Protein AF-A0AA43RK35-F1 (afdb_monomer)

pLDDT: mean 80.47, std 10.36, range [44.97, 96.31]

Mean predicted aligned error: 8.66 Å

Secondary structure (DSSP, 8-state):
-HHHHHHHHHHHHHHHHHHHHHHHHHHHHHHHHHHHHHHHHHHHH---HHHHHHHHHHHHHHHHHHHHHHHHHHTT-HHHHHHHHHHHHHHHHHHHHHHHHHHHHHHHTT-

Solvent-accessible surface area (backbone atoms only — not comparable to full-atom values): 5982 Å² total; per-residue (Å²): 119,73,69,59,56,56,51,52,53,54,52,50,51,52,52,52,48,49,51,51,50,52,51,52,52,51,49,54,65,58,46,52,61,52,51,53,51,51,49,54,47,31,74,73,67,71,53,61,72,71,74,53,49,35,56,53,49,29,51,53,39,53,53,50,29,55,52,52,27,50,54,27,44,76,71,72,32,56,68,60,18,52,52,43,46,53,52,31,53,55,53,30,51,63,38,40,44,66,58,54,50,56,51,50,55,53,55,58,76,74,108

Organism: NCBI:txid1944646

Sequence (111 aa):
ASLLRRNEGELALQLALCAAACAAALLIATGEPLAALLRTLADKTGLSGAVFTPLWKVLAIALTVRVGGAFCRDAAQGALASVLETAGAVCALTAAAPLLLAMVELVEGWL

Structure (mmCIF, N/CA/C/O backbone):
data_AF-A0AA43RK35-F1
#
_entry.id   AF-A0AA43RK35-F1
#
loop_
_atom_site.group_PDB
_atom_site.id
_atom_site.type_symbol
_atom_site.label_atom_id
_atom_site.label_alt_id
_atom_site.label_comp_id
_atom_site.label_asym_id
_atom_site.label_entity_id
_atom_site.label_seq_id
_atom_site.pdbx_PDB_ins_code
_atom_site.Cartn_x
_atom_site.Cartn_y
_atom_site.Cartn_z
_atom_site.occupancy
_atom_site.B_iso_or_equiv
_atom_site.auth_seq_id
_atom_site.auth_comp_id
_atom_site.auth_asym_id
_atom_site.auth_atom_id
_atom_site.pdbx_PDB_model_num
ATOM 1 N N . ALA A 1 1 ? -16.745 14.197 37.621 1.00 48.94 1 ALA A N 1
ATOM 2 C CA . ALA A 1 1 ? -16.981 13.323 36.449 1.00 48.94 1 ALA A CA 1
ATOM 3 C C . ALA A 1 1 ? -16.660 13.995 35.102 1.00 48.94 1 ALA A C 1
ATOM 5 O O . ALA A 1 1 ? -16.149 13.319 34.222 1.00 48.94 1 ALA A O 1
ATOM 6 N N . SER A 1 2 ? -16.891 15.303 34.916 1.00 48.56 2 SER A N 1
ATOM 7 C CA . SER A 1 2 ? -16.609 16.010 33.647 1.00 48.56 2 SER A CA 1
ATOM 8 C C . SER A 1 2 ? -15.124 16.310 33.378 1.00 48.56 2 SER A C 1
ATOM 10 O O . SER A 1 2 ? -14.734 16.418 32.221 1.00 48.56 2 SER A O 1
ATOM 12 N N . LEU A 1 3 ? -14.281 16.398 34.416 1.00 44.97 3 LEU A N 1
ATOM 13 C CA . LEU A 1 3 ? -12.833 16.614 34.256 1.00 44.97 3 LEU A CA 1
ATOM 14 C C . LEU A 1 3 ? -12.062 15.342 33.853 1.00 44.97 3 LEU A C 1
ATOM 16 O O . LEU A 1 3 ? -11.047 15.452 33.177 1.00 44.97 3 LEU A O 1
ATOM 20 N N . LEU A 1 4 ? -12.578 14.148 34.177 1.00 49.72 4 LEU A N 1
ATOM 21 C CA . LEU A 1 4 ? -12.015 12.873 33.702 1.00 49.72 4 LEU A CA 1
ATOM 22 C C . LEU A 1 4 ? -12.201 12.719 32.184 1.00 49.72 4 LEU A C 1
ATOM 24 O O . LEU A 1 4 ? -11.242 12.422 31.485 1.00 49.72 4 LEU A O 1
ATOM 28 N N . ARG A 1 5 ? -13.381 13.076 31.653 1.00 51.78 5 ARG A N 1
ATOM 29 C CA . ARG A 1 5 ? -13.657 13.059 30.202 1.00 51.78 5 ARG A CA 1
ATOM 30 C C . ARG A 1 5 ? -12.790 14.020 29.388 1.00 51.78 5 ARG A C 1
ATOM 32 O O . ARG A 1 5 ? -12.495 13.750 28.229 1.00 51.78 5 ARG A O 1
ATOM 39 N N . ARG A 1 6 ? -12.402 15.159 29.972 1.00 53.12 6 ARG A N 1
ATOM 40 C CA . ARG A 1 6 ? -11.548 16.145 29.291 1.00 53.12 6 ARG A CA 1
ATOM 41 C C . ARG A 1 6 ? -10.118 15.617 29.132 1.00 53.12 6 ARG A C 1
ATOM 43 O O . ARG A 1 6 ? -9.531 15.796 28.074 1.00 53.12 6 ARG A O 1
ATOM 50 N N . ASN A 1 7 ? -9.627 14.896 30.142 1.00 56.81 7 ASN A N 1
ATOM 51 C CA . ASN A 1 7 ? -8.326 14.229 30.116 1.00 56.81 7 ASN A CA 1
ATOM 52 C C . ASN A 1 7 ? -8.322 12.990 29.197 1.00 56.81 7 ASN A C 1
ATOM 54 O O . ASN A 1 7 ? -7.349 12.746 28.497 1.00 56.81 7 ASN A O 1
ATOM 58 N N . GLU A 1 8 ? -9.428 12.238 29.141 1.00 61.19 8 GLU A N 1
ATOM 59 C CA . GLU A 1 8 ? -9.592 11.092 28.229 1.00 61.19 8 GLU A CA 1
ATOM 60 C C . GLU A 1 8 ? -9.502 11.500 26.751 1.00 61.19 8 GLU A C 1
ATOM 62 O O . GLU A 1 8 ? -8.876 10.797 25.961 1.00 61.19 8 GLU A O 1
ATOM 67 N N . GLY A 1 9 ? -10.075 12.650 26.376 1.00 67.12 9 GLY A N 1
ATOM 68 C CA . GLY A 1 9 ? -9.998 13.163 25.004 1.00 67.12 9 GLY A CA 1
ATOM 69 C C . GLY A 1 9 ? -8.587 13.598 24.594 1.00 67.12 9 GLY A C 1
ATOM 70 O O . GLY A 1 9 ? -8.166 13.344 23.467 1.00 67.12 9 GLY A O 1
ATOM 71 N N . GLU A 1 10 ? -7.839 14.213 25.510 1.00 75.00 10 GLU A N 1
ATOM 72 C CA . GLU A 1 10 ? -6.468 14.671 25.254 1.00 75.00 10 GLU A CA 1
ATOM 73 C C . GLU A 1 10 ? -5.483 13.495 25.170 1.00 75.00 10 GLU A C 1
ATOM 75 O O . GLU A 1 10 ? -4.669 13.434 24.246 1.00 75.00 10 GLU A O 1
ATOM 80 N N . LEU A 1 11 ? -5.643 12.490 26.040 1.00 74.31 11 LEU A N 1
ATOM 81 C CA . LEU A 1 11 ? -4.886 11.236 25.981 1.00 74.31 11 LEU A CA 1
ATOM 82 C C . LEU A 1 11 ? -5.211 10.423 24.717 1.00 74.31 11 LEU A C 1
ATOM 84 O O . LEU A 1 11 ? -4.301 9.882 24.088 1.00 74.31 11 LEU A O 1
ATOM 88 N N . ALA A 1 12 ? -6.482 10.364 24.304 1.00 77.31 12 ALA A N 1
ATOM 89 C CA . ALA A 1 12 ? -6.886 9.694 23.066 1.00 77.31 12 ALA A CA 1
ATOM 90 C C . ALA A 1 12 ? -6.273 10.360 21.824 1.00 77.31 12 ALA A C 1
ATOM 92 O O . ALA A 1 12 ? -5.810 9.667 20.916 1.00 77.31 12 ALA A O 1
ATOM 93 N N . LEU A 1 13 ? -6.210 11.696 21.798 1.00 77.50 13 LEU A N 1
ATOM 94 C CA . LEU A 1 13 ? -5.577 12.441 20.709 1.00 77.50 13 LEU A CA 1
ATOM 95 C C . LEU A 1 13 ? -4.061 12.201 20.660 1.00 77.50 13 LEU A C 1
ATOM 97 O O . LEU A 1 13 ? -3.509 11.990 19.581 1.00 77.50 13 LEU A O 1
ATOM 101 N N . GLN A 1 14 ? -3.392 12.193 21.815 1.00 77.50 14 GLN A N 1
ATOM 102 C CA . GLN A 1 14 ? -1.957 11.912 21.905 1.00 77.50 14 GLN A CA 1
ATOM 103 C C . GLN A 1 14 ? -1.623 10.482 21.460 1.00 77.50 14 GLN A C 1
ATOM 105 O O . GLN A 1 14 ? -0.669 10.284 20.710 1.00 77.50 14 GLN A O 1
ATOM 110 N N . LEU A 1 15 ? -2.432 9.494 21.852 1.00 77.31 15 LEU A N 1
ATOM 111 C CA . LEU A 1 15 ? -2.287 8.105 21.404 1.00 77.31 15 LEU A CA 1
ATOM 112 C C . LEU A 1 15 ? -2.503 7.964 19.894 1.00 77.31 15 LEU A C 1
ATOM 114 O O . LEU A 1 15 ? -1.702 7.310 19.229 1.00 77.31 15 LEU A O 1
ATOM 118 N N . ALA A 1 16 ? -3.530 8.614 19.340 1.00 79.00 16 ALA A N 1
ATOM 119 C CA . ALA A 1 16 ? -3.777 8.621 17.900 1.00 79.00 16 ALA A CA 1
ATOM 120 C C . ALA A 1 16 ? -2.617 9.265 17.122 1.00 79.00 16 ALA A C 1
ATOM 122 O O . ALA A 1 16 ? -2.200 8.742 16.088 1.00 79.00 16 ALA A O 1
ATOM 123 N N . LEU A 1 17 ? -2.053 10.363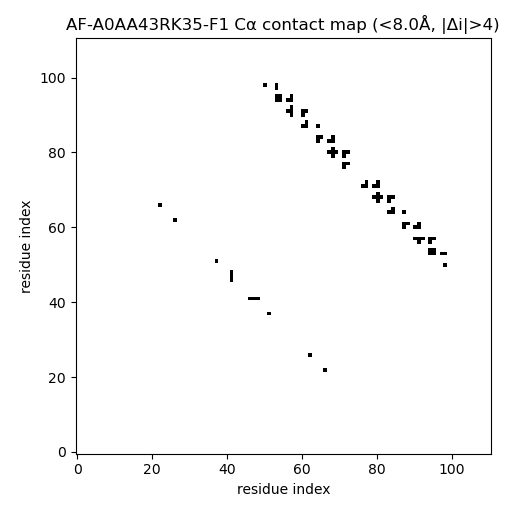 17.636 1.00 79.38 17 LEU A N 1
ATOM 124 C CA . LEU A 1 17 ? -0.906 11.034 17.027 1.00 79.38 17 LEU A CA 1
ATOM 125 C C . LEU A 1 17 ? 0.363 10.174 17.095 1.00 79.38 17 LEU A C 1
ATOM 127 O O . LEU A 1 17 ? 1.070 10.057 16.096 1.00 79.38 17 LEU A O 1
ATOM 131 N N . CYS A 1 18 ? 0.627 9.528 18.234 1.00 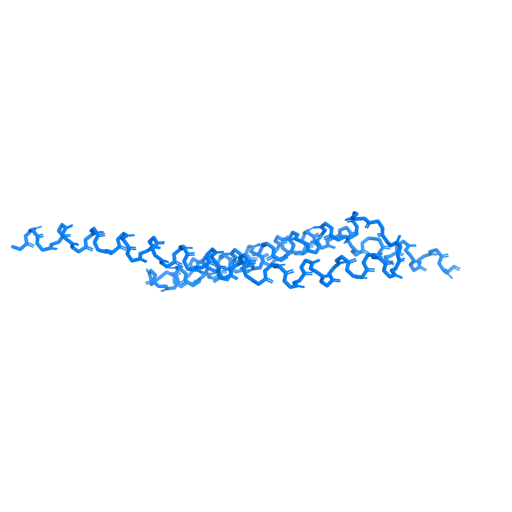79.56 18 CYS A N 1
ATOM 132 C CA . CYS A 1 18 ? 1.726 8.573 18.377 1.00 79.56 18 CYS A CA 1
ATOM 133 C C . CYS A 1 18 ? 1.562 7.382 17.424 1.00 79.56 18 CYS A C 1
ATOM 135 O O . CYS A 1 18 ? 2.516 7.017 16.743 1.00 79.56 18 CYS A O 1
ATOM 137 N N . ALA A 1 19 ? 0.358 6.815 17.312 1.00 78.75 19 ALA A N 1
ATOM 138 C CA . ALA A 1 19 ? 0.076 5.725 16.381 1.00 78.75 19 ALA A CA 1
ATOM 139 C C . ALA A 1 19 ? 0.280 6.157 14.918 1.00 78.75 19 ALA A C 1
ATOM 141 O O . ALA A 1 19 ? 0.927 5.441 14.152 1.00 78.75 19 ALA A O 1
ATOM 142 N N . ALA A 1 20 ? -0.191 7.350 14.540 1.00 79.62 20 ALA A N 1
ATOM 143 C CA . ALA A 1 20 ? 0.023 7.916 13.210 1.00 79.62 20 ALA A CA 1
ATOM 144 C C . ALA A 1 20 ? 1.512 8.176 12.921 1.00 79.62 20 ALA A C 1
ATOM 146 O O . ALA A 1 20 ? 1.989 7.861 11.831 1.00 79.62 20 ALA A O 1
ATOM 147 N N . ALA A 1 21 ? 2.266 8.688 13.898 1.00 79.62 21 ALA A N 1
ATOM 148 C CA . ALA A 1 21 ? 3.705 8.910 13.779 1.00 79.62 21 ALA A CA 1
ATOM 149 C C . ALA A 1 21 ? 4.486 7.590 13.659 1.00 79.62 21 ALA A C 1
ATOM 151 O O . ALA A 1 21 ? 5.355 7.473 12.797 1.00 79.62 21 ALA A O 1
ATOM 152 N N . CYS A 1 22 ? 4.150 6.573 14.460 1.00 78.94 22 CYS A N 1
ATOM 153 C CA . CYS A 1 22 ? 4.735 5.235 14.349 1.00 78.94 22 CYS A CA 1
ATOM 154 C C . CYS A 1 22 ? 4.420 4.595 12.994 1.00 78.94 22 CYS A C 1
ATOM 156 O O . CYS A 1 22 ? 5.308 4.020 12.365 1.00 78.94 22 CYS A O 1
ATOM 158 N N . ALA A 1 23 ? 3.182 4.728 12.515 1.00 78.81 23 ALA A N 1
ATOM 159 C CA . ALA A 1 23 ? 2.793 4.246 11.200 1.00 78.81 23 ALA A CA 1
ATOM 160 C C . ALA A 1 23 ? 3.581 4.957 10.088 1.00 78.81 23 ALA A C 1
ATOM 162 O O . ALA A 1 23 ? 4.145 4.289 9.225 1.00 78.81 23 A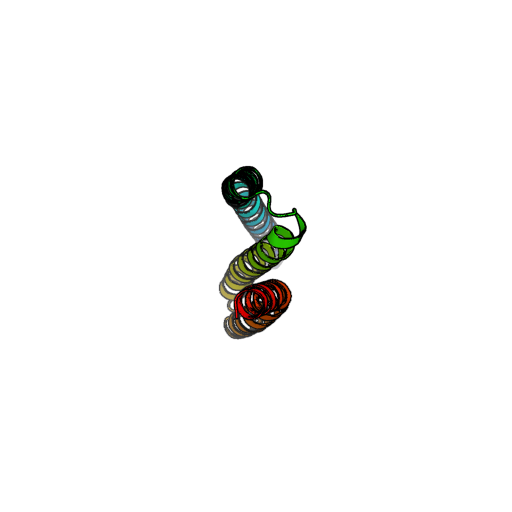LA A O 1
ATOM 163 N N . ALA A 1 24 ? 3.704 6.287 10.144 1.00 77.06 24 ALA A N 1
ATOM 164 C CA . ALA A 1 24 ? 4.508 7.062 9.200 1.00 77.06 24 ALA A CA 1
ATOM 165 C C . ALA A 1 24 ? 5.995 6.662 9.233 1.00 77.06 24 ALA A C 1
ATOM 167 O O . ALA A 1 24 ? 6.601 6.474 8.180 1.00 77.06 24 ALA A O 1
ATOM 168 N N . ALA A 1 25 ? 6.573 6.457 10.419 1.00 77.62 25 ALA A N 1
ATOM 169 C CA . ALA A 1 25 ? 7.953 5.997 10.569 1.00 77.62 25 ALA A CA 1
ATOM 170 C C . ALA A 1 25 ? 8.163 4.598 9.965 1.00 77.62 25 ALA A C 1
ATOM 172 O O . ALA A 1 25 ? 9.149 4.369 9.265 1.00 77.62 25 ALA A O 1
ATOM 173 N N . LEU A 1 26 ? 7.216 3.676 10.170 1.00 75.94 26 LEU A N 1
ATOM 174 C CA . LEU A 1 26 ? 7.268 2.335 9.589 1.00 75.94 26 LEU A CA 1
ATOM 175 C C . LEU A 1 26 ? 7.118 2.370 8.058 1.00 75.94 26 LEU A C 1
ATOM 177 O O . LEU A 1 26 ? 7.779 1.605 7.356 1.00 75.94 26 LEU A O 1
ATOM 181 N N . LEU A 1 27 ? 6.296 3.281 7.528 1.00 74.44 27 LEU A N 1
ATOM 182 C CA . LEU A 1 27 ? 6.186 3.535 6.088 1.00 74.44 27 LEU A CA 1
ATOM 183 C C . LEU A 1 27 ? 7.512 4.007 5.489 1.00 74.44 27 LEU A C 1
ATOM 185 O O . LEU A 1 27 ? 7.937 3.488 4.460 1.00 74.44 27 LEU A O 1
ATOM 189 N N . ILE A 1 28 ? 8.170 4.969 6.136 1.00 75.81 28 ILE A N 1
ATOM 190 C CA . ILE A 1 28 ? 9.461 5.496 5.679 1.00 75.81 28 ILE A CA 1
ATOM 191 C C . ILE A 1 28 ? 10.515 4.379 5.715 1.00 75.81 28 ILE A C 1
ATOM 193 O O . ILE A 1 28 ? 11.177 4.126 4.709 1.00 75.81 28 ILE A O 1
ATOM 197 N N . ALA A 1 29 ? 10.590 3.636 6.824 1.00 76.38 29 ALA A N 1
ATOM 198 C CA . ALA A 1 29 ? 11.548 2.546 6.997 1.00 76.38 29 ALA A CA 1
ATOM 199 C C . ALA A 1 29 ? 11.348 1.391 5.999 1.00 76.38 29 ALA A C 1
ATOM 201 O O . ALA A 1 29 ? 12.315 0.761 5.582 1.00 76.38 29 ALA A O 1
ATOM 202 N N . THR A 1 30 ? 10.105 1.098 5.603 1.00 70.50 30 THR A N 1
ATOM 203 C CA . THR A 1 30 ? 9.799 0.047 4.613 1.00 70.50 30 THR A CA 1
ATOM 204 C C . THR A 1 30 ? 9.910 0.532 3.168 1.00 70.50 30 THR A C 1
ATOM 206 O O . THR A 1 30 ? 10.180 -0.273 2.274 1.00 70.50 30 THR A O 1
ATOM 209 N N . GLY A 1 31 ? 9.756 1.835 2.926 1.00 74.56 31 GLY A N 1
ATOM 210 C CA . GLY A 1 31 ? 9.926 2.442 1.609 1.00 74.56 31 GLY A CA 1
ATOM 211 C C . GLY A 1 31 ? 11.377 2.438 1.134 1.00 74.56 31 GLY A C 1
ATOM 212 O O . GLY A 1 31 ? 11.633 2.212 -0.045 1.00 74.56 31 GLY A O 1
ATOM 213 N N . GLU A 1 32 ? 12.334 2.629 2.038 1.00 79.44 32 GLU A N 1
ATOM 214 C CA . GLU A 1 32 ? 13.766 2.722 1.725 1.00 79.44 32 GLU A CA 1
ATOM 215 C C . GLU A 1 32 ? 14.392 1.447 1.110 1.00 79.44 32 GLU A C 1
ATOM 217 O O . GLU A 1 32 ? 15.025 1.551 0.054 1.00 79.44 32 GLU A O 1
ATOM 222 N N . PRO A 1 33 ? 14.197 0.230 1.662 1.00 79.75 33 PRO A N 1
ATOM 223 C CA . PRO A 1 33 ? 14.724 -0.993 1.053 1.00 79.75 33 PRO A CA 1
ATOM 224 C C . PRO A 1 33 ? 14.081 -1.287 -0.306 1.00 79.75 33 PRO A C 1
ATOM 226 O O . PRO A 1 33 ? 14.762 -1.733 -1.230 1.00 79.75 33 PRO A O 1
ATOM 229 N N . LEU A 1 34 ? 12.790 -0.986 -0.472 1.00 75.94 34 LEU A N 1
ATOM 230 C CA . LEU A 1 34 ? 12.118 -1.133 -1.761 1.00 75.94 34 LEU A CA 1
ATOM 231 C C . LEU A 1 34 ? 12.629 -0.100 -2.776 1.00 75.94 34 LEU A C 1
ATOM 233 O O . LEU A 1 34 ? 12.909 -0.457 -3.917 1.00 75.94 34 LEU A O 1
ATOM 237 N N . ALA A 1 35 ? 12.853 1.149 -2.357 1.00 77.69 35 ALA A N 1
ATOM 238 C CA . ALA A 1 35 ? 13.498 2.175 -3.174 1.00 77.69 35 ALA A CA 1
ATOM 239 C C . ALA A 1 35 ? 14.867 1.716 -3.688 1.00 77.69 35 ALA A C 1
ATOM 241 O O . ALA A 1 35 ? 15.184 1.892 -4.866 1.00 77.69 35 ALA A O 1
ATOM 242 N N . ALA A 1 36 ? 15.674 1.130 -2.802 1.00 83.38 36 ALA A N 1
ATOM 243 C CA . ALA A 1 36 ? 17.000 0.624 -3.126 1.00 83.38 36 ALA A CA 1
ATOM 244 C C . ALA A 1 36 ? 16.940 -0.545 -4.123 1.00 83.38 36 ALA A C 1
ATOM 246 O O . ALA A 1 36 ? 17.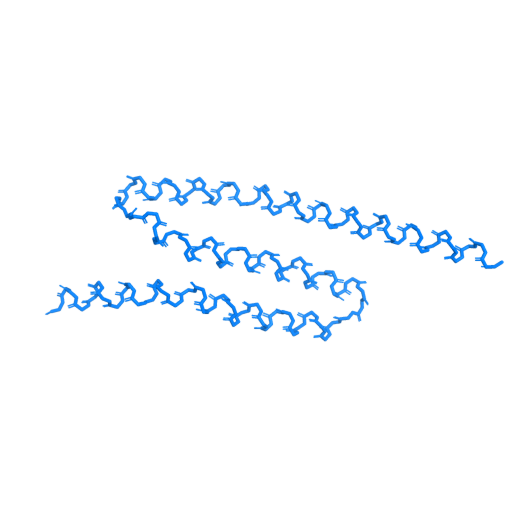711 -0.566 -5.085 1.00 83.38 36 ALA A O 1
ATOM 247 N N . LEU A 1 37 ? 15.993 -1.474 -3.950 1.00 82.06 37 LEU A N 1
ATOM 248 C CA . LEU A 1 37 ? 15.757 -2.562 -4.904 1.00 82.06 37 LEU A CA 1
ATOM 249 C C . LEU A 1 37 ? 15.344 -2.033 -6.280 1.00 82.06 37 LEU A C 1
ATOM 251 O O . LEU A 1 37 ? 15.915 -2.451 -7.285 1.00 82.06 37 LEU A O 1
ATOM 255 N N . LEU A 1 38 ? 14.404 -1.085 -6.337 1.00 78.69 38 LEU A N 1
ATOM 256 C CA . LEU A 1 38 ? 13.955 -0.495 -7.601 1.00 78.69 38 LEU A CA 1
ATOM 257 C C . LEU A 1 38 ? 15.083 0.266 -8.308 1.00 78.69 38 LEU A C 1
ATOM 259 O O . LEU A 1 38 ? 15.242 0.109 -9.515 1.00 78.69 38 LEU A O 1
ATOM 263 N N . ARG A 1 39 ? 15.912 1.020 -7.573 1.00 79.75 39 ARG A N 1
ATOM 264 C CA . ARG A 1 39 ? 17.116 1.663 -8.134 1.00 79.75 39 ARG A CA 1
ATOM 265 C C . ARG A 1 39 ? 18.103 0.638 -8.686 1.00 79.75 39 ARG A C 1
ATOM 267 O O . ARG A 1 39 ? 18.520 0.755 -9.828 1.00 79.75 39 ARG A O 1
ATOM 274 N N . THR A 1 40 ? 18.389 -0.415 -7.922 1.00 83.62 40 THR A N 1
ATOM 275 C CA . THR A 1 40 ? 19.283 -1.498 -8.367 1.00 83.62 40 THR A CA 1
ATOM 276 C C . THR A 1 40 ? 18.763 -2.173 -9.639 1.00 83.62 40 THR A C 1
ATOM 278 O O . THR A 1 40 ? 19.543 -2.537 -10.516 1.00 83.62 40 THR A O 1
ATOM 281 N N . LEU A 1 41 ? 17.445 -2.356 -9.758 1.00 79.81 41 LEU A N 1
ATOM 282 C CA . LEU A 1 41 ? 16.825 -2.895 -10.967 1.00 79.81 41 LEU A CA 1
ATOM 283 C C . LEU A 1 41 ? 16.906 -1.912 -12.135 1.00 79.81 41 LEU A C 1
ATOM 285 O O . LEU A 1 41 ? 17.204 -2.348 -13.244 1.00 79.81 41 LEU A O 1
ATOM 289 N N . ALA A 1 42 ? 16.689 -0.616 -11.906 1.00 79.25 42 ALA A N 1
ATOM 290 C CA . ALA A 1 42 ? 16.847 0.417 -12.931 1.00 79.25 42 ALA A CA 1
ATOM 291 C C . ALA A 1 42 ? 18.270 0.402 -13.507 1.00 79.25 42 ALA A C 1
ATOM 293 O O . ALA A 1 42 ? 18.440 0.292 -14.721 1.00 79.25 42 ALA A O 1
ATOM 294 N N . ASP A 1 43 ? 19.275 0.382 -12.628 1.00 82.62 43 ASP A N 1
ATOM 295 C CA . ASP A 1 43 ? 20.689 0.363 -13.008 1.00 82.62 43 ASP A CA 1
ATOM 296 C C . ASP A 1 43 ? 21.056 -0.899 -13.804 1.00 82.62 43 ASP A C 1
ATOM 298 O O . ASP A 1 43 ? 21.845 -0.841 -14.746 1.00 82.62 43 ASP A O 1
ATOM 302 N N . LYS A 1 44 ? 20.466 -2.052 -13.460 1.00 82.50 44 LYS A N 1
ATOM 303 C CA . LYS A 1 44 ? 20.735 -3.332 -14.138 1.00 82.50 44 LYS A CA 1
ATOM 304 C C . LYS A 1 44 ? 19.997 -3.510 -15.462 1.00 82.50 44 LYS A C 1
ATOM 306 O O . LYS A 1 44 ? 20.481 -4.237 -16.323 1.00 82.50 44 LYS A O 1
ATOM 311 N N . THR A 1 45 ? 18.810 -2.929 -15.599 1.00 78.06 45 THR A N 1
ATOM 312 C CA . THR A 1 45 ? 17.934 -3.141 -16.764 1.00 78.06 45 THR A CA 1
ATOM 313 C C . THR A 1 45 ? 18.029 -2.017 -17.792 1.00 78.06 45 THR A C 1
ATOM 315 O O . THR A 1 45 ? 17.557 -2.189 -18.912 1.00 78.06 45 THR A O 1
ATOM 318 N N . GLY A 1 46 ? 18.612 -0.867 -17.430 1.00 71.44 46 GLY A N 1
ATOM 319 C CA . GLY A 1 46 ? 18.633 0.330 -18.277 1.00 71.44 46 GLY A CA 1
ATOM 320 C C . GLY A 1 46 ? 17.246 0.947 -18.491 1.00 71.44 46 GLY A C 1
ATOM 321 O O . GLY A 1 46 ? 17.087 1.831 -19.332 1.00 71.44 46 GLY A O 1
ATOM 322 N N . LEU A 1 47 ? 16.230 0.481 -17.755 1.00 72.75 47 LEU A N 1
ATOM 323 C CA . LEU A 1 47 ? 14.864 0.977 -17.860 1.00 72.75 47 LEU A CA 1
ATOM 324 C C . LEU A 1 47 ? 14.772 2.401 -17.313 1.00 72.75 47 LEU A C 1
ATOM 326 O O . LEU A 1 47 ? 15.326 2.729 -16.263 1.00 72.75 47 LEU A O 1
ATOM 330 N N . SER A 1 48 ? 14.020 3.249 -18.016 1.00 70.06 48 SER A N 1
ATOM 331 C CA . SER A 1 48 ? 13.810 4.628 -17.583 1.00 70.06 48 SER A CA 1
ATOM 332 C C . SER A 1 48 ? 13.083 4.686 -16.233 1.00 70.06 48 SER A C 1
ATOM 334 O O . SER A 1 48 ? 12.221 3.858 -15.922 1.00 70.06 48 SER A O 1
ATOM 336 N N . GLY A 1 49 ? 13.366 5.725 -15.441 1.00 68.81 49 GLY A N 1
ATOM 337 C CA . GLY A 1 49 ? 12.683 5.988 -14.165 1.00 68.81 49 GLY A CA 1
ATOM 338 C C . GLY A 1 49 ? 11.148 6.053 -14.268 1.00 68.81 49 GLY A C 1
ATOM 339 O O . GLY A 1 49 ? 10.447 5.874 -13.269 1.00 68.81 49 GLY A O 1
ATOM 340 N N . ALA A 1 50 ? 10.607 6.253 -15.474 1.00 74.12 50 ALA A N 1
ATOM 341 C CA . ALA A 1 50 ? 9.171 6.282 -15.725 1.00 74.12 50 ALA A CA 1
ATOM 342 C C . ALA A 1 50 ? 8.487 4.936 -15.423 1.00 74.12 50 ALA A C 1
ATOM 344 O O . ALA A 1 50 ? 7.369 4.942 -14.914 1.00 74.12 50 ALA A O 1
ATOM 345 N N . VAL A 1 51 ? 9.165 3.798 -15.625 1.00 73.38 51 VAL A N 1
ATOM 346 C CA . VAL A 1 51 ? 8.606 2.454 -15.354 1.00 73.38 51 VAL A CA 1
ATOM 347 C C . VAL A 1 51 ? 8.477 2.181 -13.847 1.00 73.38 51 VAL A C 1
ATOM 349 O O . VAL A 1 51 ? 7.616 1.425 -13.402 1.00 73.38 51 VAL A O 1
ATOM 352 N N . PHE A 1 52 ? 9.289 2.860 -13.035 1.00 77.81 52 PHE A N 1
ATOM 353 C CA . PHE A 1 52 ? 9.298 2.723 -11.577 1.00 77.81 52 PHE A CA 1
ATOM 354 C C . PHE A 1 52 ? 8.294 3.644 -10.875 1.00 77.81 52 PHE A C 1
ATOM 356 O O . PHE A 1 52 ? 7.932 3.410 -9.720 1.00 77.81 52 PHE A O 1
ATOM 363 N N . THR A 1 53 ? 7.805 4.674 -11.568 1.00 82.19 53 THR A N 1
ATOM 364 C CA . THR A 1 53 ? 6.818 5.619 -11.027 1.00 82.19 53 THR A CA 1
ATOM 365 C C . THR A 1 53 ? 5.478 4.940 -10.671 1.00 82.19 53 THR A C 1
ATOM 367 O O . THR A 1 53 ? 4.973 5.182 -9.571 1.00 82.19 53 THR A O 1
ATOM 370 N N . PRO A 1 54 ? 4.899 4.060 -11.517 1.00 87.25 54 PRO A N 1
ATOM 371 C CA . PRO A 1 54 ? 3.723 3.252 -11.178 1.00 87.25 54 PRO A CA 1
ATOM 372 C C . PRO A 1 54 ? 3.914 2.410 -9.912 1.00 87.25 54 PRO A C 1
ATOM 374 O O . PRO A 1 54 ? 3.044 2.398 -9.043 1.00 87.25 54 PRO A O 1
ATOM 377 N N . LEU A 1 55 ? 5.077 1.764 -9.768 1.00 84.00 55 LEU A N 1
ATOM 378 C CA . LEU A 1 55 ? 5.390 0.908 -8.618 1.00 84.00 55 LEU A CA 1
ATOM 379 C C . LEU A 1 55 ? 5.380 1.703 -7.309 1.00 84.00 55 LEU A C 1
ATOM 381 O O . LEU A 1 55 ? 4.777 1.276 -6.324 1.00 84.00 55 LEU A O 1
ATOM 385 N N . TRP A 1 56 ? 5.972 2.897 -7.320 1.00 82.38 56 TRP A N 1
ATOM 386 C CA . TRP A 1 56 ? 5.937 3.806 -6.176 1.00 82.38 56 TRP A CA 1
ATOM 387 C C . TRP A 1 56 ? 4.526 4.263 -5.808 1.00 82.38 56 TRP A C 1
ATOM 389 O O . TRP A 1 56 ? 4.195 4.324 -4.624 1.00 82.38 56 TRP A O 1
ATOM 399 N N . LYS A 1 57 ? 3.676 4.553 -6.800 1.00 87.19 57 LYS A N 1
ATOM 400 C CA . LYS A 1 57 ? 2.276 4.934 -6.555 1.00 87.19 57 LYS A CA 1
ATOM 401 C C . LYS A 1 57 ? 1.488 3.796 -5.914 1.00 87.19 57 LYS A C 1
ATOM 403 O O . LYS A 1 57 ? 0.783 4.029 -4.936 1.00 87.19 57 LYS A O 1
ATOM 408 N N . VAL A 1 58 ? 1.637 2.574 -6.426 1.00 89.75 58 VAL A N 1
ATOM 409 C CA . VAL A 1 58 ? 0.975 1.386 -5.864 1.00 89.75 58 VAL A CA 1
ATOM 410 C C . VAL A 1 58 ? 1.434 1.136 -4.428 1.0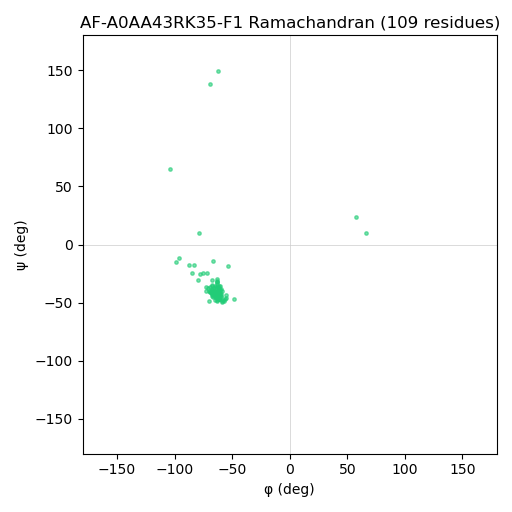0 89.75 58 VAL A C 1
ATOM 412 O O . VAL A 1 58 ? 0.597 0.905 -3.557 1.00 89.75 58 VAL A O 1
ATOM 415 N N . LEU A 1 59 ? 2.738 1.247 -4.157 1.00 85.81 59 LEU A N 1
ATOM 416 C CA . LEU A 1 59 ? 3.277 1.116 -2.804 1.00 85.81 59 LEU A CA 1
ATOM 417 C C . LEU A 1 59 ? 2.676 2.154 -1.850 1.00 85.81 59 LEU A C 1
ATOM 419 O O . LEU A 1 59 ? 2.218 1.795 -0.765 1.00 85.81 59 LEU A O 1
ATOM 423 N N . ALA A 1 60 ? 2.657 3.425 -2.257 1.00 85.06 60 ALA A N 1
ATOM 424 C CA . ALA A 1 60 ? 2.086 4.499 -1.455 1.00 85.06 60 ALA A CA 1
ATOM 425 C C . ALA A 1 60 ? 0.611 4.219 -1.126 1.00 85.06 60 ALA A C 1
ATOM 427 O O . ALA A 1 60 ? 0.229 4.268 0.041 1.00 85.06 60 ALA A O 1
ATOM 428 N N . ILE A 1 61 ? -0.191 3.831 -2.125 1.00 90.25 61 ILE A N 1
ATOM 429 C CA . ILE A 1 61 ? -1.604 3.471 -1.936 1.00 90.25 61 ILE A CA 1
ATOM 430 C C . ILE A 1 61 ? -1.747 2.303 -0.955 1.00 90.25 61 ILE A C 1
ATOM 432 O O . ILE A 1 61 ? -2.516 2.401 0.000 1.00 90.25 61 ILE A O 1
ATOM 436 N N . ALA A 1 62 ? -0.992 1.218 -1.146 1.00 89.12 62 ALA A N 1
ATOM 437 C CA . ALA A 1 62 ? -1.071 0.033 -0.295 1.00 89.12 62 ALA A CA 1
ATOM 438 C C . ALA A 1 62 ? -0.742 0.352 1.171 1.00 89.12 62 ALA A C 1
ATOM 440 O O . ALA A 1 62 ? -1.440 -0.097 2.084 1.00 89.12 62 ALA A O 1
ATOM 441 N N . LEU A 1 63 ? 0.295 1.159 1.403 1.00 84.56 63 LEU A N 1
ATOM 442 C CA . LEU A 1 63 ? 0.691 1.572 2.743 1.00 84.56 63 LEU A CA 1
ATOM 443 C C . LEU A 1 63 ? -0.354 2.492 3.392 1.00 84.56 63 LEU A C 1
ATOM 445 O O . LEU A 1 63 ? -0.731 2.264 4.544 1.00 84.56 63 LEU A O 1
ATOM 449 N N . THR A 1 64 ? -0.875 3.478 2.654 1.00 86.00 64 T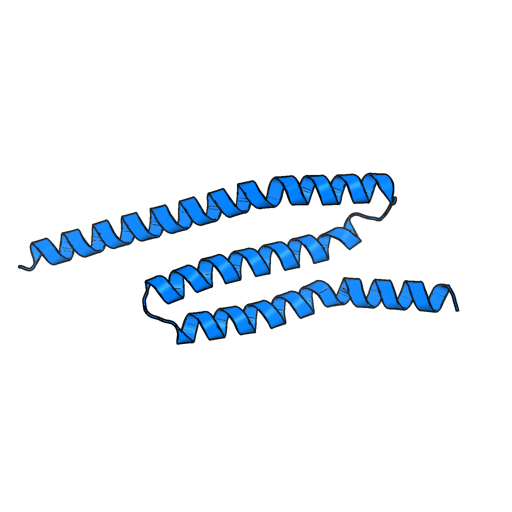HR A N 1
ATOM 450 C CA . THR A 1 64 ? -1.946 4.366 3.133 1.00 86.00 64 THR A CA 1
ATOM 451 C C . THR A 1 64 ? -3.204 3.583 3.502 1.00 86.00 64 THR A C 1
ATOM 453 O O . THR A 1 64 ? -3.770 3.804 4.571 1.00 86.00 64 THR A O 1
ATOM 456 N N . VAL A 1 65 ? -3.620 2.634 2.663 1.00 89.75 65 VAL A N 1
ATOM 457 C CA . VAL A 1 65 ? -4.807 1.796 2.893 1.00 89.75 65 VAL A CA 1
ATOM 458 C C . VAL A 1 65 ? -4.621 0.898 4.109 1.00 89.75 65 VAL A C 1
ATOM 460 O O . VAL A 1 65 ? -5.524 0.790 4.935 1.00 89.75 65 VAL A O 1
ATOM 463 N N . ARG A 1 66 ? -3.440 0.290 4.270 1.00 86.44 66 ARG A N 1
ATOM 464 C CA . ARG A 1 66 ? -3.156 -0.597 5.404 1.00 86.44 66 ARG A CA 1
ATOM 465 C C . ARG A 1 66 ? -3.187 0.156 6.736 1.00 86.44 66 ARG A C 1
ATOM 467 O O . ARG A 1 66 ? -3.792 -0.330 7.692 1.00 86.44 66 ARG A O 1
ATOM 474 N N . VAL A 1 67 ? -2.563 1.333 6.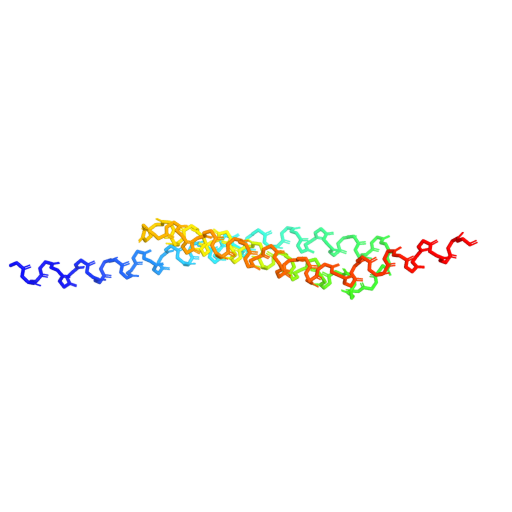795 1.00 82.75 67 VAL A N 1
ATOM 475 C CA . VAL A 1 67 ? -2.544 2.175 8.003 1.00 82.75 67 VAL A CA 1
ATOM 476 C C . VAL A 1 67 ? -3.916 2.772 8.282 1.00 82.75 67 VAL A C 1
ATOM 478 O O . VAL A 1 67 ? -4.415 2.653 9.399 1.00 82.75 67 VAL A O 1
ATOM 481 N N . GLY A 1 68 ? -4.554 3.368 7.274 1.00 83.81 68 GLY A N 1
ATOM 482 C CA . GLY A 1 68 ? -5.888 3.940 7.430 1.00 83.81 68 GLY A CA 1
ATOM 483 C C . GLY A 1 68 ? -6.924 2.881 7.813 1.00 83.81 68 GLY A C 1
ATOM 484 O O . GLY A 1 68 ? -7.762 3.130 8.671 1.00 83.81 68 GLY A O 1
ATOM 485 N N . GLY A 1 69 ? -6.823 1.667 7.263 1.00 85.50 69 GLY A N 1
ATOM 486 C CA . GLY A 1 69 ? -7.714 0.555 7.592 1.00 85.50 69 GLY A CA 1
ATOM 487 C C . GLY A 1 69 ? -7.529 0.062 9.027 1.00 85.50 69 GLY A C 1
ATOM 488 O O . GLY A 1 69 ? -8.514 -0.228 9.705 1.00 85.50 69 GLY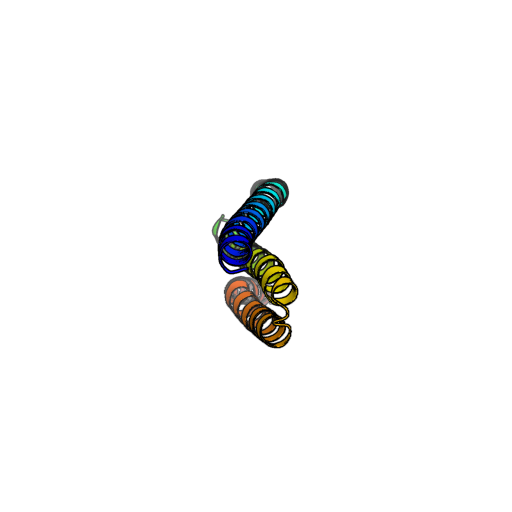 A O 1
ATOM 489 N N . ALA A 1 70 ? -6.284 0.010 9.519 1.00 82.25 70 ALA A N 1
ATOM 490 C CA . ALA A 1 70 ? -6.004 -0.261 10.929 1.00 82.25 70 ALA A CA 1
ATOM 491 C C . ALA A 1 70 ? -6.617 0.820 11.834 1.00 82.25 70 ALA A C 1
ATOM 493 O O . ALA A 1 70 ? -7.352 0.482 12.754 1.00 82.25 70 ALA A O 1
ATOM 494 N N . PHE A 1 71 ? -6.440 2.100 11.495 1.00 78.44 71 PHE A N 1
ATOM 495 C CA . PHE A 1 71 ? -7.028 3.213 12.244 1.00 78.44 71 PHE A CA 1
ATOM 496 C C . PHE A 1 71 ? -8.567 3.173 12.267 1.00 78.44 71 PHE A C 1
ATOM 498 O O . PHE A 1 71 ? -9.184 3.352 13.316 1.00 78.44 71 PHE A O 1
ATOM 505 N N . CYS A 1 72 ? -9.211 2.880 11.131 1.00 82.44 72 CYS A N 1
ATOM 506 C CA . CYS A 1 72 ? -10.663 2.702 11.072 1.00 82.44 72 CYS A CA 1
ATOM 507 C C . CYS A 1 72 ? -11.133 1.544 11.967 1.00 82.44 72 CYS A C 1
ATOM 509 O O . CYS A 1 72 ? -12.159 1.670 12.633 1.00 82.44 72 CYS A O 1
ATOM 511 N N . ARG A 1 73 ? -10.390 0.431 12.020 1.00 82.69 73 ARG A N 1
ATOM 512 C CA . ARG A 1 73 ? -10.706 -0.697 12.911 1.00 82.69 73 ARG A CA 1
ATOM 513 C C . ARG A 1 73 ? -10.505 -0.352 14.386 1.00 82.69 73 ARG A C 1
ATOM 515 O O . ARG A 1 73 ? -11.376 -0.693 15.182 1.00 82.69 73 ARG A O 1
ATOM 522 N N . ASP A 1 74 ? -9.442 0.370 14.726 1.00 79.56 74 ASP A N 1
ATOM 523 C CA . ASP A 1 74 ? -9.177 0.834 16.095 1.00 79.56 74 ASP A CA 1
ATOM 524 C C . ASP A 1 74 ? -10.269 1.800 16.589 1.00 79.56 74 ASP A C 1
ATOM 526 O O . ASP A 1 74 ? -10.638 1.785 17.761 1.00 79.56 74 ASP A O 1
ATOM 530 N N . ALA A 1 75 ? -10.874 2.571 15.679 1.00 76.81 75 ALA A N 1
ATOM 531 C CA . ALA A 1 75 ? -12.050 3.402 15.947 1.00 76.81 75 ALA A CA 1
ATOM 532 C C . ALA A 1 75 ? -13.387 2.620 15.986 1.00 76.81 75 ALA A C 1
ATOM 534 O O . ALA A 1 75 ? -14.460 3.230 15.984 1.00 76.81 75 ALA A O 1
ATOM 535 N N . ALA A 1 76 ? -13.352 1.282 15.976 1.00 82.88 76 ALA A N 1
ATOM 536 C CA . ALA A 1 76 ? -14.513 0.393 15.853 1.00 82.88 76 ALA A CA 1
ATOM 537 C C . ALA A 1 76 ? -15.364 0.623 14.580 1.00 82.88 76 ALA A C 1
ATOM 539 O O . ALA A 1 76 ? -16.538 0.255 14.525 1.00 82.88 76 ALA A O 1
ATOM 540 N N . GLN A 1 77 ? -14.775 1.197 13.525 1.00 83.94 77 GLN A N 1
ATOM 541 C CA . GLN A 1 77 ? -15.412 1.481 12.233 1.00 83.94 77 GLN A CA 1
ATOM 542 C C . GLN A 1 77 ? -14.984 0.471 11.154 1.00 83.94 77 GLN A C 1
ATOM 544 O O . GLN A 1 77 ? -14.352 0.817 10.152 1.00 83.94 77 GLN A O 1
ATOM 549 N N . GLY A 1 78 ? -15.354 -0.801 11.328 1.00 87.94 78 GLY A N 1
ATOM 550 C CA . GLY A 1 78 ? -14.998 -1.872 10.383 1.00 87.94 78 GLY A CA 1
ATOM 551 C C . GLY A 1 78 ? -15.551 -1.670 8.963 1.00 87.94 78 GLY A C 1
ATOM 552 O O . GLY A 1 78 ? -14.860 -1.956 7.988 1.00 87.94 78 GLY A O 1
ATOM 553 N N . ALA A 1 79 ? -16.758 -1.108 8.829 1.00 92.56 79 ALA A N 1
ATOM 554 C CA . ALA A 1 79 ? -17.345 -0.811 7.521 1.00 92.56 79 ALA A CA 1
ATOM 555 C C . ALA A 1 79 ? -16.510 0.222 6.740 1.00 92.56 79 ALA A C 1
ATOM 557 O O . ALA A 1 79 ? -16.202 -0.001 5.570 1.00 92.56 79 ALA A O 1
ATOM 558 N N . LEU A 1 80 ? -16.061 1.301 7.394 1.00 84.25 80 LEU A N 1
ATOM 559 C CA . LEU A 1 80 ? -15.180 2.296 6.771 1.00 84.25 80 LEU A CA 1
ATOM 560 C C . LEU A 1 80 ? -13.824 1.699 6.383 1.00 84.25 80 LEU A C 1
ATOM 562 O O . LEU A 1 80 ? -13.314 2.022 5.312 1.00 84.25 80 LEU A O 1
ATOM 566 N N . ALA A 1 81 ? -13.276 0.784 7.191 1.00 88.81 81 ALA A N 1
ATOM 567 C CA . ALA A 1 81 ? -12.052 0.067 6.833 1.00 88.81 81 ALA A CA 1
ATOM 568 C C . ALA A 1 81 ? -12.225 -0.731 5.526 1.0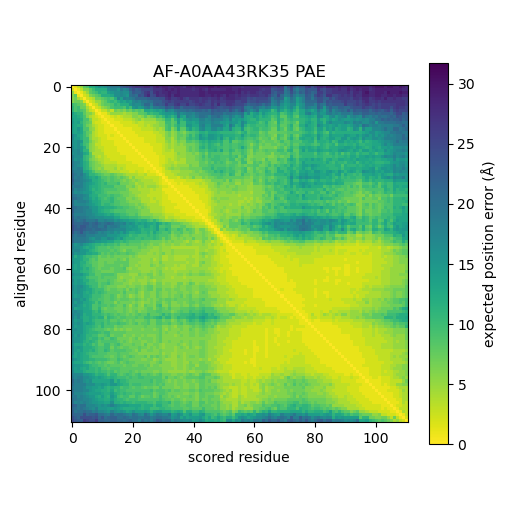0 88.81 81 ALA A C 1
ATOM 570 O O . ALA A 1 81 ? -11.373 -0.646 4.646 1.00 88.81 81 ALA A O 1
ATOM 571 N N . SER A 1 82 ? -13.351 -1.435 5.355 1.00 93.00 82 SER A N 1
ATOM 572 C CA . SER A 1 82 ? -13.630 -2.194 4.123 1.00 93.00 82 SER A CA 1
ATOM 573 C C . SER A 1 82 ? -13.817 -1.302 2.887 1.00 93.00 82 SER A C 1
ATOM 575 O O . SER A 1 82 ? -13.334 -1.621 1.798 1.00 93.00 82 SER A O 1
ATOM 577 N N . VAL A 1 83 ? -14.460 -0.139 3.045 1.00 94.69 83 VAL A N 1
ATOM 578 C CA . VAL A 1 83 ? -14.592 0.855 1.966 1.00 94.69 83 VAL A CA 1
ATOM 579 C C . VAL A 1 83 ? -13.223 1.418 1.582 1.00 94.69 83 VAL A C 1
ATOM 581 O O . VAL A 1 83 ? -12.919 1.555 0.399 1.00 94.69 83 VAL A O 1
ATOM 584 N N . LEU A 1 84 ? -12.363 1.697 2.562 1.00 91.50 84 LEU A N 1
ATOM 585 C CA . LEU A 1 84 ? -11.006 2.167 2.300 1.00 91.50 84 LEU A CA 1
ATOM 586 C C . LEU A 1 84 ? -10.158 1.107 1.581 1.00 91.50 84 LEU A C 1
ATOM 588 O O . LEU A 1 84 ? -9.430 1.441 0.648 1.00 91.50 84 LEU A O 1
ATOM 592 N N . GLU A 1 85 ? -10.263 -0.161 1.978 1.00 93.81 85 GLU A N 1
ATOM 593 C CA . GLU A 1 85 ? -9.554 -1.275 1.335 1.00 93.81 85 GLU A CA 1
ATOM 594 C C . GLU A 1 85 ? -9.987 -1.470 -0.121 1.00 93.81 85 GLU A C 1
ATOM 596 O O . GLU A 1 85 ? -9.142 -1.593 -1.012 1.00 93.81 85 GLU A O 1
ATOM 601 N N . THR A 1 86 ? -11.293 -1.417 -0.388 1.00 96.31 86 THR A N 1
ATOM 602 C CA . THR A 1 86 ? -11.834 -1.528 -1.752 1.00 96.31 86 THR A CA 1
ATOM 603 C C . THR A 1 86 ? -11.452 -0.333 -2.627 1.00 96.31 86 THR A C 1
ATOM 605 O O . THR A 1 86 ? -10.970 -0.530 -3.744 1.00 96.31 86 THR A O 1
ATOM 608 N N . ALA A 1 87 ? -11.571 0.899 -2.123 1.00 93.88 87 ALA A N 1
ATOM 609 C CA . ALA A 1 87 ? -11.115 2.097 -2.833 1.00 93.88 87 ALA A CA 1
ATOM 610 C C . ALA A 1 87 ? -9.603 2.047 -3.115 1.00 93.88 87 ALA A C 1
ATOM 612 O O . ALA A 1 87 ? -9.154 2.364 -4.217 1.00 93.88 87 ALA A O 1
ATOM 613 N N . GLY A 1 88 ? -8.825 1.576 -2.140 1.00 92.69 88 GLY A N 1
ATOM 614 C CA . GLY A 1 88 ? -7.396 1.325 -2.263 1.00 92.69 88 GLY A CA 1
ATOM 615 C C . GLY A 1 88 ? -7.039 0.380 -3.402 1.00 92.69 88 GLY A C 1
ATOM 616 O O . GLY A 1 88 ? -6.161 0.689 -4.206 1.00 92.69 88 GLY A O 1
ATOM 617 N N . ALA A 1 89 ? -7.748 -0.745 -3.507 1.00 94.12 89 ALA A N 1
ATOM 618 C CA . ALA A 1 89 ? -7.550 -1.712 -4.581 1.00 94.12 89 ALA A CA 1
ATOM 619 C C . ALA A 1 89 ? -7.830 -1.099 -5.963 1.00 94.12 89 ALA A C 1
ATOM 621 O O . ALA A 1 89 ? -7.031 -1.272 -6.884 1.00 94.12 89 ALA A O 1
ATOM 622 N N . VAL A 1 90 ? -8.911 -0.323 -6.104 1.00 96.06 90 VAL A N 1
ATOM 623 C CA . VAL A 1 90 ? -9.237 0.370 -7.363 1.00 96.06 90 VAL A CA 1
ATOM 624 C C . VAL A 1 90 ? -8.154 1.391 -7.727 1.00 96.06 90 VAL A C 1
ATOM 626 O O . VAL A 1 90 ? -7.686 1.407 -8.864 1.00 96.06 90 VAL A O 1
ATOM 629 N N . CYS A 1 91 ? -7.694 2.198 -6.768 1.00 92.62 91 CYS A N 1
ATOM 630 C CA . CYS A 1 91 ? -6.595 3.144 -6.978 1.00 92.62 91 CYS A CA 1
ATOM 631 C C . CYS A 1 91 ? -5.278 2.445 -7.354 1.00 92.62 91 CYS A C 1
ATOM 633 O O . CYS A 1 91 ? -4.532 2.938 -8.199 1.00 92.62 91 CYS A O 1
ATOM 635 N N . ALA A 1 92 ? -4.971 1.299 -6.743 1.00 93.44 92 ALA A N 1
ATOM 636 C CA . ALA A 1 92 ? -3.774 0.531 -7.070 1.00 93.44 92 ALA A CA 1
ATOM 637 C C . ALA A 1 92 ? -3.840 -0.026 -8.501 1.00 93.44 92 ALA A C 1
ATOM 639 O O . ALA A 1 92 ? -2.856 0.054 -9.235 1.00 93.44 92 ALA A O 1
ATOM 640 N N . LEU A 1 93 ? -5.007 -0.523 -8.926 1.00 92.12 93 LEU A N 1
ATOM 641 C CA . LEU A 1 93 ? -5.227 -0.999 -10.294 1.00 92.12 93 LEU A CA 1
ATOM 642 C C . LEU A 1 93 ? -5.054 0.123 -11.323 1.00 92.12 93 LEU A C 1
ATOM 644 O O . LEU A 1 93 ? -4.361 -0.064 -12.323 1.00 92.12 93 LEU A O 1
ATOM 648 N N . THR A 1 94 ? -5.618 1.306 -11.071 1.00 91.75 94 THR A N 1
ATOM 649 C CA . THR A 1 94 ? -5.455 2.450 -11.983 1.00 91.75 94 THR A CA 1
ATOM 650 C C . THR A 1 94 ? -4.016 2.962 -12.012 1.00 91.75 94 THR A C 1
ATOM 652 O O . THR A 1 94 ? -3.519 3.330 -13.075 1.00 91.75 94 THR A O 1
ATOM 655 N N . ALA A 1 95 ? -3.304 2.926 -10.882 1.00 90.44 95 ALA A N 1
ATOM 656 C CA . ALA A 1 95 ? -1.884 3.265 -10.825 1.00 90.44 95 ALA A CA 1
ATOM 657 C C . ALA A 1 95 ? -0.994 2.254 -11.572 1.00 90.44 95 ALA A C 1
ATOM 659 O O . ALA A 1 95 ? 0.043 2.652 -12.104 1.00 90.44 95 ALA A O 1
ATOM 660 N N . ALA A 1 96 ? -1.395 0.979 -11.636 1.00 89.06 96 ALA A N 1
ATOM 661 C CA . ALA A 1 96 ? -0.689 -0.084 -12.354 1.00 89.06 96 ALA A CA 1
ATOM 662 C C . ALA A 1 96 ? -1.011 -0.139 -13.863 1.00 89.06 96 ALA A C 1
ATOM 664 O O . ALA A 1 96 ? -0.235 -0.713 -14.626 1.00 89.06 96 ALA A O 1
ATOM 665 N N . ALA A 1 97 ? -2.103 0.486 -14.315 1.00 90.19 97 ALA A N 1
ATOM 666 C CA . ALA A 1 97 ? -2.515 0.528 -15.721 1.00 90.19 97 ALA A CA 1
ATOM 667 C C . ALA A 1 97 ? -1.405 0.903 -16.734 1.00 90.19 97 ALA A C 1
ATOM 669 O O . ALA A 1 97 ? -1.257 0.179 -17.718 1.00 90.19 97 ALA A O 1
ATOM 670 N N . PRO A 1 98 ? -0.581 1.957 -16.533 1.00 84.56 98 PRO A N 1
ATOM 671 C CA . PRO A 1 98 ? 0.488 2.286 -17.482 1.00 84.56 98 PRO A CA 1
ATOM 672 C C . PRO A 1 98 ? 1.547 1.184 -17.604 1.00 84.56 98 PRO A C 1
ATOM 674 O O . PRO A 1 98 ? 2.127 1.015 -18.672 1.00 84.56 98 PRO A O 1
ATOM 677 N N . LEU A 1 99 ? 1.788 0.414 -16.537 1.00 85.50 99 LEU A N 1
ATOM 678 C CA . LEU A 1 99 ? 2.725 -0.706 -16.582 1.00 85.50 99 LEU A CA 1
ATOM 679 C C . LEU A 1 99 ? 2.170 -1.851 -17.440 1.00 85.50 99 LEU A C 1
ATOM 681 O O . LEU A 1 99 ? 2.910 -2.437 -18.221 1.00 85.50 99 LEU A O 1
ATOM 685 N N . LEU A 1 100 ? 0.866 -2.130 -17.332 1.00 86.00 100 LEU A N 1
ATOM 686 C CA . LEU A 1 100 ? 0.192 -3.131 -18.164 1.00 86.00 100 LEU A CA 1
ATOM 687 C C . LEU A 1 100 ? 0.228 -2.751 -19.648 1.00 86.00 100 LEU A C 1
ATOM 689 O O . LEU A 1 100 ? 0.535 -3.603 -20.474 1.00 86.00 100 LEU A O 1
ATOM 693 N N . LEU A 1 101 ? -0.025 -1.481 -19.979 1.00 87.06 101 LEU A N 1
ATOM 694 C CA . LEU A 1 101 ? 0.063 -0.991 -21.360 1.00 87.06 101 LEU A CA 1
ATOM 695 C C . LEU A 1 101 ? 1.481 -1.140 -21.923 1.00 87.06 101 LEU A C 1
ATOM 697 O O . LEU A 1 101 ? 1.647 -1.699 -23.001 1.00 87.06 101 LEU A O 1
ATOM 701 N N . ALA A 1 102 ? 2.502 -0.743 -21.157 1.00 85.31 102 ALA A N 1
ATOM 702 C CA . ALA A 1 102 ? 3.897 -0.901 -21.565 1.00 85.31 102 ALA A CA 1
ATOM 703 C C . ALA A 1 102 ? 4.283 -2.375 -21.791 1.00 85.31 102 ALA A C 1
ATOM 705 O O . ALA A 1 102 ? 5.057 -2.687 -22.693 1.00 85.31 102 ALA A O 1
ATOM 706 N N . MET A 1 103 ? 3.742 -3.299 -20.987 1.00 85.75 103 MET A N 1
ATOM 707 C CA . MET A 1 103 ? 3.949 -4.734 -21.200 1.00 85.75 103 MET A CA 1
ATOM 708 C C . MET A 1 103 ? 3.278 -5.235 -22.483 1.00 85.75 103 MET A C 1
ATOM 710 O O . MET A 1 103 ? 3.872 -6.055 -23.178 1.00 85.75 103 MET A O 1
ATOM 714 N N . VAL A 1 104 ? 2.071 -4.760 -22.805 1.00 87.94 104 VAL A N 1
ATOM 715 C CA . VAL A 1 104 ? 1.368 -5.132 -24.045 1.00 87.94 104 VAL A CA 1
ATOM 716 C C . VAL A 1 104 ? 2.131 -4.633 -25.272 1.00 87.94 104 VAL A C 1
ATOM 718 O O . VAL A 1 104 ? 2.401 -5.432 -26.162 1.00 87.94 104 VAL A O 1
ATOM 721 N N . GLU A 1 105 ? 2.563 -3.368 -25.279 1.00 86.81 105 GLU A N 1
ATOM 722 C CA . GLU A 1 105 ? 3.375 -2.799 -26.368 1.00 86.81 105 GLU A CA 1
ATOM 723 C C . GLU A 1 105 ? 4.684 -3.570 -26.569 1.00 86.81 105 GLU A C 1
ATOM 725 O O . GLU A 1 105 ? 5.101 -3.821 -27.700 1.00 86.81 105 GLU A O 1
ATOM 730 N N . LEU A 1 106 ? 5.327 -3.987 -25.471 1.00 85.44 106 LEU A N 1
ATOM 731 C CA . LEU A 1 106 ? 6.525 -4.810 -25.550 1.00 85.44 106 LEU A CA 1
ATOM 732 C C . LEU A 1 106 ? 6.219 -6.162 -26.201 1.00 85.44 106 LEU A C 1
ATOM 734 O O . LEU A 1 106 ? 6.979 -6.587 -27.053 1.00 85.44 106 LEU A O 1
ATOM 738 N N . VAL A 1 107 ? 5.131 -6.841 -25.836 1.00 89.75 107 VAL A N 1
ATOM 739 C CA . VAL A 1 107 ? 4.782 -8.145 -26.429 1.00 89.75 107 VAL A CA 1
ATOM 740 C C . VAL A 1 107 ? 4.402 -8.012 -27.906 1.00 89.75 107 VAL A C 1
ATOM 742 O O . VAL A 1 107 ? 4.835 -8.835 -28.708 1.00 89.75 107 VAL A O 1
ATOM 745 N N . GLU A 1 108 ? 3.644 -6.979 -28.277 1.00 87.94 108 GLU A N 1
ATOM 746 C CA . GLU A 1 108 ? 3.287 -6.712 -29.677 1.00 87.94 108 GLU A CA 1
ATOM 747 C C . GLU A 1 108 ? 4.513 -6.393 -30.532 1.00 87.94 108 GLU A C 1
ATOM 749 O O . GLU A 1 108 ? 4.593 -6.854 -31.662 1.00 87.94 108 GLU A O 1
ATOM 754 N N . GLY A 1 109 ? 5.505 -5.678 -29.995 1.00 80.81 109 GLY A N 1
ATOM 755 C CA . GLY A 1 109 ? 6.753 -5.406 -30.714 1.00 80.81 109 GLY A CA 1
ATOM 756 C C . GLY A 1 109 ? 7.629 -6.641 -30.973 1.00 80.81 109 GLY A C 1
ATOM 757 O O . GLY A 1 109 ? 8.572 -6.555 -31.759 1.00 80.81 109 GLY A O 1
ATOM 758 N N . TRP A 1 110 ? 7.356 -7.769 -30.309 1.00 72.38 110 TRP A N 1
ATOM 759 C CA . TRP A 1 110 ? 8.042 -9.049 -30.533 1.00 72.38 110 TRP A CA 1
ATOM 760 C C . TRP A 1 110 ? 7.294 -9.988 -31.499 1.00 72.38 110 TRP A C 1
ATOM 762 O O . TRP A 1 110 ? 7.876 -10.998 -31.903 1.00 72.38 110 TRP A O 1
ATOM 772 N N . LEU A 1 111 ? 6.034 -9.685 -31.838 1.00 69.00 111 LEU A N 1
ATOM 773 C CA . LEU A 1 111 ? 5.168 -10.442 -32.757 1.00 69.00 111 LEU A CA 1
ATOM 774 C C . LEU A 1 111 ? 5.232 -9.872 -34.180 1.00 69.00 111 LEU A C 1
ATOM 776 O O . LEU A 1 111 ? 5.207 -10.700 -35.119 1.00 69.00 111 LEU A O 1
#

Radius of gyration: 19.84 Å; Cα contacts (8 Å, |Δi|>4): 44; chains: 1; bounding box: 38×27×69 Å

Foldseek 3Di:
DVVVVVVVVVVVVVVVVVLVVVLVVVLVVVVVVVVVVVVVCCVVVVDDCVLCQLVVQLSVLVSCLVSVLVVCVVVVNNVVNVVSVVVSVVSNVVSCVVNVVVVVVVVVVVD

InterPro domains:
  IPR025664 Stage III sporulation protein AC/AD family [PF06686] (55-108)